Protein AF-A0A0P0W9D8-F1 (afdb_monomer_lite)

Structure (mmCIF, N/CA/C/O backbone):
data_AF-A0A0P0W9D8-F1
#
_entry.id   AF-A0A0P0W9D8-F1
#
loop_
_atom_site.group_PDB
_atom_site.id
_atom_site.type_symbol
_atom_site.label_atom_id
_atom_site.label_alt_id
_atom_site.label_comp_id
_atom_site.label_asym_id
_atom_site.label_entity_id
_atom_site.label_seq_id
_atom_site.pdbx_PDB_ins_code
_atom_site.Cartn_x
_atom_site.Cartn_y
_atom_site.Cartn_z
_atom_site.occupancy
_atom_site.B_iso_or_equiv
_atom_site.auth_seq_id
_atom_site.auth_comp_id
_atom_site.auth_asym_id
_atom_site.auth_atom_id
_atom_site.pdbx_PDB_model_num
ATOM 1 N N . MET A 1 1 ? 22.336 12.597 -11.790 1.00 27.81 1 MET A N 1
ATOM 2 C CA . MET A 1 1 ? 21.549 11.506 -12.409 1.00 27.81 1 MET A CA 1
ATOM 3 C C . MET A 1 1 ? 20.074 11.809 -12.182 1.00 27.81 1 MET A C 1
ATOM 5 O O . MET A 1 1 ? 19.738 12.286 -11.111 1.00 27.81 1 MET A O 1
ATOM 9 N N . HIS A 1 2 ? 19.245 11.669 -13.217 1.00 28.55 2 HIS A N 1
ATOM 10 C CA . HIS A 1 2 ? 17.861 12.159 -13.300 1.00 28.55 2 HIS A CA 1
ATOM 11 C C . HIS A 1 2 ? 16.965 11.772 -12.104 1.00 28.55 2 HIS A C 1
ATOM 13 O O . HIS A 1 2 ? 16.718 10.592 -11.869 1.00 28.55 2 HIS A O 1
ATOM 19 N N . ASN A 1 3 ? 16.395 12.777 -11.426 1.00 26.95 3 ASN A N 1
ATOM 20 C CA . ASN A 1 3 ? 15.309 12.646 -10.442 1.00 26.95 3 ASN A CA 1
ATOM 21 C C . ASN A 1 3 ? 13.968 12.351 -11.138 1.00 26.95 3 ASN A C 1
ATOM 23 O O . ASN A 1 3 ? 13.023 13.134 -11.072 1.00 26.95 3 ASN A O 1
ATOM 27 N N . SER A 1 4 ? 13.888 11.232 -11.853 1.00 24.41 4 SER A N 1
ATOM 28 C CA . SER A 1 4 ? 12.676 10.803 -12.558 1.00 24.41 4 SER A CA 1
ATOM 29 C C . SER A 1 4 ? 12.226 9.430 -12.071 1.00 24.41 4 SER A C 1
ATOM 31 O O . SER A 1 4 ? 11.906 8.556 -12.870 1.00 24.41 4 SER A O 1
ATOM 33 N N . VAL A 1 5 ? 12.173 9.225 -10.752 1.00 28.36 5 VAL A N 1
ATOM 34 C CA . VAL A 1 5 ? 11.300 8.183 -10.200 1.00 28.36 5 VAL A CA 1
ATOM 35 C C . VAL A 1 5 ? 9.912 8.801 -10.130 1.00 28.36 5 VAL A C 1
ATOM 37 O O . VAL A 1 5 ? 9.526 9.435 -9.153 1.00 28.36 5 VAL A O 1
ATOM 40 N N . PHE A 1 6 ? 9.207 8.690 -11.254 1.00 28.41 6 PHE A N 1
ATOM 41 C CA . PHE A 1 6 ? 7.779 8.932 -11.364 1.00 28.41 6 PHE A CA 1
ATOM 42 C C . PHE A 1 6 ? 7.076 8.190 -10.220 1.00 28.41 6 PHE A C 1
ATOM 44 O O . PHE A 1 6 ? 6.913 6.971 -10.275 1.00 28.41 6 PHE A O 1
ATOM 51 N N . PHE A 1 7 ? 6.639 8.921 -9.191 1.00 32.34 7 PHE A N 1
ATOM 52 C CA . PHE A 1 7 ? 5.600 8.454 -8.284 1.00 32.34 7 PHE A CA 1
ATOM 53 C C . PHE A 1 7 ? 4.306 8.387 -9.084 1.00 32.34 7 PHE A C 1
ATOM 55 O O . PHE A 1 7 ? 3.461 9.277 -9.051 1.00 32.34 7 PHE A O 1
ATOM 62 N N . SER A 1 8 ? 4.167 7.301 -9.835 1.00 32.94 8 SER A N 1
ATOM 63 C CA . SER A 1 8 ? 2.871 6.755 -10.172 1.00 32.94 8 SER A CA 1
ATOM 64 C C . SER A 1 8 ? 2.247 6.315 -8.847 1.00 32.94 8 SER A C 1
ATOM 66 O O . SER A 1 8 ? 2.270 5.139 -8.500 1.00 32.94 8 SER A O 1
ATOM 68 N N . PHE A 1 9 ? 1.668 7.262 -8.093 1.00 39.84 9 PHE A N 1
ATOM 69 C CA . PHE A 1 9 ? 0.350 6.983 -7.532 1.00 39.84 9 PHE A CA 1
ATOM 70 C C . PHE A 1 9 ? -0.417 6.445 -8.728 1.00 39.84 9 PHE A C 1
ATOM 72 O O . PHE A 1 9 ? -0.684 7.211 -9.657 1.00 39.84 9 PHE A O 1
ATOM 79 N N . SER A 1 10 ? -0.555 5.117 -8.796 1.00 41.22 10 SER A N 1
ATOM 80 C CA . SER A 1 10 ? -1.224 4.459 -9.903 1.00 41.22 10 SER A CA 1
ATOM 81 C C . SER A 1 10 ? -2.485 5.261 -10.164 1.00 41.22 10 SER A C 1
ATOM 83 O O . SER A 1 10 ? -3.326 5.403 -9.275 1.00 41.22 10 SER A O 1
ATOM 85 N N . ARG A 1 11 ? -2.561 5.870 -11.352 1.00 38.06 11 ARG A N 1
ATOM 86 C CA . ARG A 1 11 ? -3.706 6.685 -11.770 1.00 38.06 11 ARG A CA 1
ATOM 87 C C . ARG A 1 11 ? -5.019 5.887 -11.676 1.00 38.06 11 ARG A C 1
ATOM 89 O O . ARG A 1 11 ? -6.083 6.503 -11.655 1.00 38.06 11 ARG A O 1
ATOM 96 N N . ASP A 1 12 ? -4.909 4.568 -11.485 1.00 42.41 12 ASP A N 1
ATOM 97 C CA . ASP A 1 12 ? -5.979 3.584 -11.508 1.00 42.41 12 ASP A CA 1
ATOM 98 C C . ASP A 1 12 ? -6.227 2.862 -10.165 1.00 42.41 12 ASP A C 1
ATOM 100 O O . ASP A 1 12 ? -7.197 2.112 -10.062 1.00 42.41 12 ASP A O 1
ATOM 104 N N . VAL A 1 13 ? -5.461 3.106 -9.087 1.00 43.50 13 VAL A N 1
ATOM 105 C CA . VAL A 1 13 ? -5.834 2.607 -7.736 1.00 43.50 13 VAL A CA 1
ATOM 106 C C . VAL A 1 13 ? -6.577 3.705 -6.976 1.00 43.50 13 VAL A C 1
ATOM 108 O O . VAL A 1 13 ? -6.109 4.256 -5.983 1.00 43.50 13 VAL A O 1
ATOM 111 N N . LYS A 1 14 ? -7.764 4.060 -7.473 1.00 46.09 14 LYS A N 1
ATOM 112 C CA . LYS A 1 14 ? -8.759 4.818 -6.699 1.00 46.09 14 LYS A CA 1
ATOM 113 C C . LYS A 1 14 ? -9.667 3.837 -5.961 1.00 46.09 14 LYS A C 1
ATOM 115 O O . LYS A 1 14 ? -9.970 2.771 -6.490 1.00 46.09 14 LYS A O 1
ATOM 120 N N . CYS A 1 15 ? -10.190 4.230 -4.798 1.00 44.66 15 CYS A N 1
ATOM 121 C CA . CYS A 1 15 ? -11.200 3.474 -4.039 1.00 44.66 15 CYS A CA 1
ATOM 122 C C . CYS A 1 15 ? -12.392 3.008 -4.903 1.00 44.66 15 CYS A C 1
ATOM 124 O O . CYS A 1 15 ? -12.992 1.979 -4.616 1.00 44.66 15 CYS A O 1
ATOM 126 N N . GLY A 1 16 ? -12.700 3.729 -5.991 1.00 41.69 16 GLY A N 1
ATOM 127 C CA . GLY A 1 16 ? -13.735 3.365 -6.964 1.00 41.69 16 GLY A CA 1
ATOM 128 C C . GLY A 1 16 ? -13.444 2.119 -7.815 1.00 41.69 16 GLY A C 1
ATOM 129 O O . GLY A 1 16 ? -14.377 1.565 -8.384 1.00 41.69 16 GLY A O 1
ATOM 130 N N . ASN A 1 17 ? -12.196 1.644 -7.868 1.00 41.84 17 ASN A N 1
ATOM 131 C CA . ASN A 1 17 ? -11.805 0.442 -8.613 1.00 41.84 17 ASN A CA 1
ATOM 132 C C . ASN A 1 17 ? -11.717 -0.808 -7.724 1.00 41.84 17 ASN A C 1
ATOM 134 O O . ASN A 1 17 ? -11.321 -1.867 -8.199 1.00 41.84 17 ASN A O 1
ATOM 138 N N . ILE A 1 18 ? -12.090 -0.726 -6.445 1.00 45.09 18 ILE A N 1
ATOM 139 C CA . ILE A 1 18 ? -12.208 -1.887 -5.557 1.00 45.09 18 ILE A CA 1
ATOM 140 C C . ILE A 1 18 ? -13.670 -2.350 -5.594 1.00 45.09 18 ILE A C 1
ATOM 142 O O . ILE A 1 18 ? -14.519 -1.833 -4.871 1.00 45.09 18 ILE A O 1
ATOM 146 N N . LEU A 1 19 ? -13.985 -3.327 -6.446 1.00 39.72 19 LEU A N 1
ATOM 147 C CA . LEU A 1 19 ? -15.301 -3.962 -6.468 1.00 39.72 19 LEU A CA 1
ATOM 148 C C . LEU A 1 19 ? -15.363 -5.018 -5.371 1.00 39.72 19 LEU A C 1
ATOM 150 O O . LEU A 1 19 ? -14.774 -6.093 -5.480 1.00 39.72 19 LEU A O 1
ATOM 154 N N . VAL A 1 20 ? -16.111 -4.723 -4.314 1.00 43.94 20 VAL A N 1
ATOM 155 C CA . VAL A 1 20 ? -16.516 -5.725 -3.328 1.00 43.94 20 VAL A CA 1
ATOM 156 C C . VAL A 1 20 ? -17.805 -6.356 -3.836 1.00 43.94 20 VAL A C 1
ATOM 158 O O . VAL A 1 20 ? -18.865 -5.734 -3.816 1.00 43.94 20 VAL A O 1
ATOM 161 N N . HIS A 1 21 ? -17.727 -7.580 -4.349 1.00 34.38 21 HIS A N 1
ATOM 162 C CA . HIS A 1 21 ? -18.935 -8.305 -4.737 1.00 34.38 21 HIS A CA 1
ATOM 163 C C . HIS A 1 21 ? -19.707 -8.747 -3.480 1.00 34.38 21 HIS A C 1
ATOM 165 O O . HIS A 1 21 ? -19.124 -8.892 -2.406 1.00 34.38 21 HIS A O 1
ATOM 171 N N . ARG A 1 22 ? -21.020 -9.003 -3.595 1.00 37.44 22 ARG A N 1
ATOM 172 C CA . ARG A 1 22 ? -21.872 -9.448 -2.468 1.00 37.44 22 ARG A CA 1
ATOM 173 C C . ARG A 1 22 ? -21.389 -10.762 -1.836 1.00 37.44 22 ARG A C 1
ATOM 175 O O . ARG A 1 22 ? -21.706 -11.045 -0.690 1.00 37.44 22 ARG A O 1
ATOM 182 N N . ASN A 1 23 ? -20.569 -11.523 -2.562 1.00 36.72 23 ASN A N 1
ATOM 183 C CA . ASN A 1 23 ? -19.827 -12.663 -2.034 1.00 36.72 23 ASN A CA 1
ATOM 184 C C . ASN A 1 23 ? -18.466 -12.269 -1.393 1.00 36.72 23 ASN A C 1
ATOM 186 O O . ASN A 1 23 ? -17.532 -13.070 -1.390 1.00 36.72 23 ASN A O 1
ATOM 190 N N . GLY A 1 24 ? -18.306 -11.041 -0.905 1.00 42.06 24 GLY A N 1
ATOM 191 C CA . GLY A 1 24 ? -17.107 -10.552 -0.222 1.00 42.06 24 GLY A CA 1
ATOM 192 C C . GLY A 1 24 ? -15.790 -10.668 -1.000 1.00 42.06 24 GLY A C 1
ATOM 193 O O . GLY A 1 24 ? -14.739 -10.337 -0.458 1.00 42.06 24 GLY A O 1
ATOM 194 N N . SER A 1 25 ? -15.803 -11.090 -2.269 1.00 36.47 25 SER A N 1
ATOM 195 C CA . SER A 1 25 ? -14.604 -11.067 -3.092 1.00 36.47 25 SER A CA 1
ATOM 196 C C . SER A 1 25 ? -14.267 -9.614 -3.394 1.00 36.47 25 SER A C 1
ATOM 198 O O . SER A 1 25 ? -15.083 -8.902 -3.987 1.00 36.47 25 SER A O 1
ATOM 200 N N . VAL A 1 26 ? -13.069 -9.195 -3.004 1.00 44.78 26 VAL A N 1
ATOM 201 C CA . VAL A 1 26 ? -12.498 -7.911 -3.395 1.00 44.78 26 VAL A CA 1
ATOM 202 C C . VAL A 1 26 ? -11.821 -8.110 -4.747 1.00 44.78 26 VAL A C 1
ATOM 204 O O . VAL A 1 26 ? -10.786 -8.769 -4.836 1.00 44.78 26 VAL A O 1
ATOM 207 N N . LYS A 1 27 ? -12.422 -7.587 -5.814 1.00 42.78 27 LYS A N 1
ATOM 208 C CA . LYS A 1 27 ? -11.842 -7.574 -7.159 1.00 42.78 27 LYS A CA 1
ATOM 209 C C . LYS A 1 27 ? -11.413 -6.154 -7.491 1.00 42.78 27 LYS A C 1
ATOM 211 O O . LYS A 1 27 ? -12.230 -5.241 -7.470 1.00 42.78 27 LYS A O 1
ATOM 216 N N . LEU A 1 28 ? -10.142 -5.967 -7.829 1.00 48.81 28 LEU A N 1
ATOM 217 C CA . LEU A 1 28 ? -9.716 -4.747 -8.508 1.00 48.81 28 LEU A CA 1
ATOM 218 C C . LEU A 1 28 ? -10.373 -4.749 -9.896 1.00 48.81 28 LEU A C 1
ATOM 220 O O . LEU A 1 28 ? -10.096 -5.638 -10.700 1.00 48.81 28 LEU A O 1
ATOM 224 N N . ALA A 1 29 ? -11.271 -3.799 -10.154 1.00 46.19 29 ALA A N 1
ATOM 225 C CA . ALA A 1 29 ? -11.986 -3.648 -11.420 1.00 46.19 29 ALA A CA 1
ATOM 226 C C . ALA A 1 29 ? -11.033 -3.487 -12.610 1.00 46.19 29 ALA A C 1
ATOM 228 O O . ALA A 1 29 ? -11.388 -3.856 -13.723 1.00 46.19 29 ALA A O 1
ATOM 229 N N . ASP A 1 30 ? -9.822 -2.975 -12.366 1.00 48.75 30 ASP A N 1
ATOM 230 C CA . ASP A 1 30 ? -8.912 -2.531 -13.420 1.00 48.75 30 ASP A CA 1
ATOM 231 C C . ASP A 1 30 ? -7.610 -3.342 -13.534 1.00 48.75 30 ASP A C 1
ATOM 233 O O . ASP A 1 30 ? -6.575 -2.853 -13.977 1.00 48.75 30 ASP A O 1
ATOM 237 N N . PHE A 1 31 ? -7.633 -4.631 -13.179 1.00 48.28 31 PHE A N 1
ATOM 238 C CA . PHE A 1 31 ? -6.534 -5.533 -13.571 1.00 48.28 31 PHE A CA 1
ATOM 239 C C . PHE A 1 31 ? -6.628 -6.003 -15.040 1.00 48.28 31 PHE A C 1
ATOM 241 O O . PHE A 1 31 ? -5.830 -6.831 -15.479 1.00 48.28 31 PHE A O 1
ATOM 248 N N . GLY A 1 32 ? -7.569 -5.461 -15.825 1.00 42.84 32 GLY A N 1
ATOM 249 C CA . GLY A 1 32 ? -7.829 -5.858 -17.214 1.00 42.84 32 GLY A CA 1
ATOM 2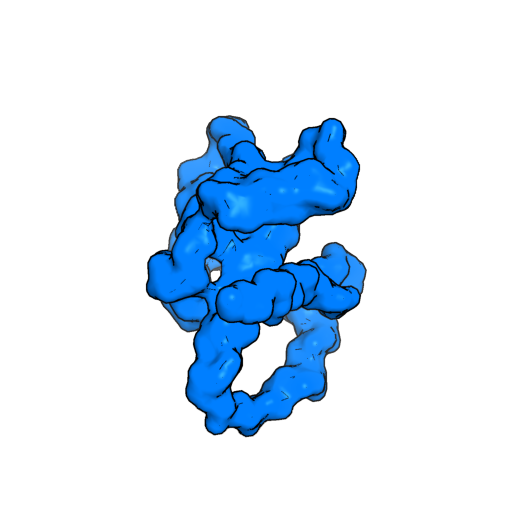50 C C . GLY A 1 32 ? -6.743 -5.475 -18.227 1.00 42.84 32 GLY A C 1
ATOM 251 O O . GLY A 1 32 ? -6.737 -6.019 -19.329 1.00 42.84 32 GLY A O 1
ATOM 252 N N . LEU A 1 33 ? -5.800 -4.590 -17.880 1.00 38.62 33 LEU A N 1
ATOM 253 C CA . LEU A 1 33 ? -4.750 -4.132 -18.806 1.00 38.62 33 LEU A CA 1
ATOM 254 C C . LEU A 1 33 ? -3.318 -4.455 -18.365 1.00 38.62 33 LEU A C 1
ATOM 256 O O . LEU A 1 33 ? -2.367 -4.099 -19.068 1.00 38.62 33 LEU A O 1
ATOM 260 N N . ALA A 1 34 ? -3.129 -5.208 -17.277 1.00 44.88 34 ALA A N 1
ATOM 261 C CA . ALA A 1 34 ? -1.816 -5.722 -16.892 1.00 44.88 34 ALA A CA 1
ATOM 262 C C . ALA A 1 34 ? -1.405 -6.897 -17.801 1.00 44.88 34 ALA A C 1
ATOM 264 O O . ALA A 1 34 ? -1.229 -8.035 -17.368 1.00 44.88 34 ALA A O 1
ATOM 265 N N . LYS A 1 35 ? -1.240 -6.620 -19.099 1.00 36.28 35 LYS A N 1
ATOM 266 C CA . LYS A 1 35 ? -0.610 -7.526 -20.056 1.00 36.28 35 LYS A CA 1
ATOM 267 C C . LYS A 1 35 ? 0.760 -7.897 -19.487 1.00 36.28 35 LYS A C 1
ATOM 269 O O . LYS A 1 35 ? 1.600 -7.028 -19.217 1.00 36.28 35 LYS A O 1
ATOM 274 N N . GLN A 1 36 ? 0.940 -9.195 -19.268 1.00 37.91 36 GLN A N 1
ATOM 275 C CA . GLN A 1 36 ? 2.147 -9.845 -18.779 1.00 37.91 36 GLN A CA 1
ATOM 276 C C . GLN A 1 36 ? 3.311 -9.532 -19.728 1.00 37.91 36 GLN A C 1
ATOM 278 O O . GLN A 1 36 ? 3.597 -10.268 -20.664 1.00 37.91 36 GLN A O 1
ATOM 283 N N . VAL A 1 37 ? 3.971 -8.395 -19.525 1.00 42.44 37 VAL A N 1
ATOM 284 C CA . VAL A 1 37 ? 5.249 -8.095 -20.167 1.00 42.44 37 VAL A CA 1
ATOM 285 C C . VAL A 1 37 ? 6.289 -8.240 -19.076 1.00 42.44 37 VAL A C 1
ATOM 287 O O . VAL A 1 37 ? 6.446 -7.373 -18.214 1.00 42.44 37 VAL A O 1
ATOM 290 N N . VAL A 1 38 ? 6.943 -9.395 -19.083 1.00 40.62 38 VAL A N 1
ATOM 291 C CA . VAL A 1 38 ? 8.086 -9.709 -18.231 1.00 40.62 38 VAL A CA 1
ATOM 292 C C . VAL A 1 38 ? 9.238 -8.841 -18.730 1.00 40.62 38 VAL A C 1
ATOM 294 O O . VAL A 1 38 ? 9.951 -9.198 -19.658 1.00 40.62 38 VAL A O 1
ATOM 297 N N . ASN A 1 39 ? 9.341 -7.626 -18.202 1.00 42.38 39 ASN A N 1
ATOM 298 C CA . ASN A 1 39 ? 10.420 -6.705 -18.527 1.00 42.38 39 ASN A CA 1
ATOM 299 C C . ASN A 1 39 ? 11.176 -6.417 -17.223 1.00 42.38 39 ASN A C 1
ATOM 301 O O . ASN A 1 39 ? 10.571 -5.847 -16.317 1.00 42.38 39 ASN A O 1
ATOM 305 N N . PRO A 1 40 ? 12.465 -6.774 -17.090 1.00 48.75 40 PRO A N 1
ATOM 306 C CA . PRO A 1 40 ? 13.224 -6.626 -15.841 1.00 48.75 40 PRO A CA 1
ATOM 307 C C . PRO A 1 40 ? 13.330 -5.174 -15.341 1.00 48.75 40 PRO A C 1
ATOM 309 O O . PRO A 1 40 ? 13.526 -4.945 -14.155 1.00 48.75 40 PRO A O 1
ATOM 312 N N . LYS A 1 41 ? 13.082 -4.175 -16.203 1.00 47.28 41 LYS A N 1
ATOM 313 C CA . LYS A 1 41 ? 12.931 -2.759 -15.810 1.00 47.28 41 LYS A CA 1
ATOM 314 C C . LYS A 1 41 ? 11.657 -2.461 -14.987 1.00 47.28 41 LYS A C 1
ATOM 316 O O . LYS A 1 41 ? 11.485 -1.332 -14.538 1.00 47.28 41 LYS A O 1
ATOM 321 N N . ARG A 1 42 ? 10.751 -3.435 -14.801 1.00 49.53 42 ARG A N 1
ATOM 322 C CA . ARG A 1 42 ? 9.485 -3.299 -14.053 1.00 49.53 42 ARG A CA 1
ATOM 323 C C . ARG A 1 42 ? 9.587 -3.602 -12.555 1.00 49.53 42 ARG A C 1
ATOM 325 O O . ARG A 1 42 ? 8.570 -3.458 -11.888 1.00 49.53 42 ARG A O 1
ATOM 332 N N . THR A 1 43 ? 10.747 -3.969 -12.004 1.00 53.78 43 THR A N 1
ATOM 333 C CA . THR A 1 43 ? 10.903 -4.155 -10.541 1.00 53.78 43 THR A CA 1
ATOM 334 C C . THR A 1 43 ? 10.463 -2.913 -9.761 1.00 53.78 43 THR A C 1
ATOM 336 O O . THR A 1 43 ? 9.705 -3.018 -8.796 1.00 53.78 43 THR A O 1
ATOM 339 N N . TYR A 1 44 ? 10.817 -1.722 -10.259 1.00 61.62 44 TYR A N 1
ATOM 340 C CA . TYR A 1 44 ? 10.306 -0.452 -9.739 1.00 61.62 44 TYR A CA 1
ATOM 341 C C . TYR A 1 44 ? 8.782 -0.333 -9.845 1.00 61.62 44 TYR A C 1
ATOM 343 O O . TYR A 1 44 ? 8.159 0.190 -8.929 1.00 61.62 44 TYR A O 1
ATOM 351 N N . GLY A 1 45 ? 8.182 -0.836 -10.928 1.00 80.19 45 GLY A N 1
ATOM 352 C CA . GLY A 1 45 ? 6.732 -0.848 -11.125 1.00 80.19 45 GLY A CA 1
ATOM 353 C C . GLY A 1 45 ? 6.031 -1.699 -10.072 1.00 80.19 45 GLY A C 1
ATOM 354 O O . GLY A 1 45 ? 5.189 -1.189 -9.345 1.00 80.19 45 GLY A O 1
ATOM 355 N N . THR A 1 46 ? 6.469 -2.947 -9.891 1.00 87.00 46 THR A N 1
ATOM 356 C CA . THR A 1 46 ? 5.873 -3.836 -8.886 1.00 87.00 46 THR A CA 1
ATOM 357 C C . THR A 1 46 ? 6.049 -3.297 -7.469 1.00 87.00 46 THR A C 1
ATOM 359 O O . THR A 1 46 ? 5.110 -3.322 -6.684 1.00 87.00 46 THR A O 1
ATOM 362 N N . ALA A 1 47 ? 7.221 -2.754 -7.126 1.00 89.00 47 ALA A N 1
ATOM 363 C CA . ALA A 1 47 ? 7.445 -2.181 -5.800 1.00 89.00 47 ALA A CA 1
ATOM 364 C C . ALA A 1 47 ? 6.654 -0.876 -5.578 1.00 89.00 47 ALA A C 1
ATOM 366 O O . ALA A 1 47 ? 6.258 -0.580 -4.446 1.00 89.00 47 ALA A O 1
ATOM 367 N N . ALA A 1 48 ? 6.421 -0.084 -6.629 1.00 86.69 48 ALA A N 1
ATOM 368 C CA . ALA A 1 48 ? 5.549 1.088 -6.580 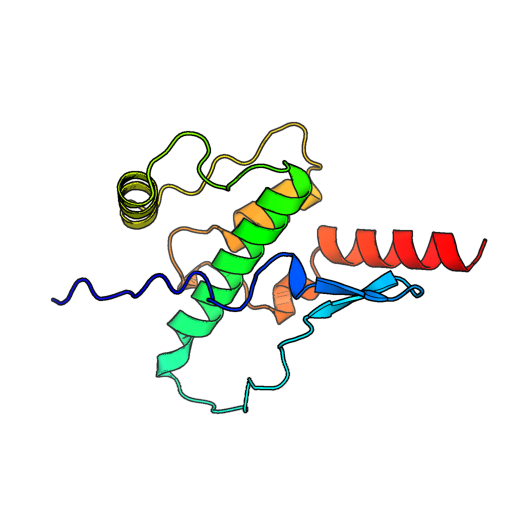1.00 86.69 48 ALA A CA 1
ATOM 369 C C . ALA A 1 48 ? 4.079 0.687 -6.389 1.00 86.69 48 ALA A C 1
ATOM 371 O O . ALA A 1 48 ? 3.395 1.303 -5.571 1.00 86.69 48 ALA A O 1
ATOM 372 N N . ASP A 1 49 ? 3.624 -0.384 -7.047 1.00 89.62 49 ASP A N 1
ATOM 373 C CA . ASP A 1 49 ? 2.281 -0.937 -6.850 1.00 89.62 49 ASP A CA 1
ATOM 374 C C . ASP A 1 49 ? 2.078 -1.355 -5.388 1.00 89.62 49 ASP A C 1
ATOM 376 O O . ASP A 1 49 ? 1.075 -0.988 -4.775 1.00 89.62 49 ASP A O 1
ATOM 380 N N . ILE A 1 50 ? 3.065 -2.024 -4.782 1.00 93.25 50 ILE A N 1
ATOM 381 C CA . ILE A 1 50 ? 3.026 -2.399 -3.360 1.00 93.25 50 ILE A CA 1
ATOM 382 C C . ILE A 1 50 ? 2.973 -1.175 -2.435 1.00 93.25 50 ILE A C 1
ATOM 384 O O . ILE A 1 50 ? 2.189 -1.158 -1.487 1.00 93.25 50 ILE A O 1
ATOM 388 N N . TRP A 1 51 ? 3.749 -0.124 -2.716 1.00 93.25 51 TRP A N 1
ATOM 389 C CA . TRP A 1 51 ? 3.655 1.125 -1.951 1.00 93.25 51 TRP A CA 1
ATOM 390 C C . TRP A 1 51 ? 2.256 1.737 -2.055 1.00 93.25 51 TRP A C 1
ATOM 392 O O . TRP A 1 51 ? 1.658 2.109 -1.044 1.00 93.25 51 TRP A O 1
ATOM 402 N N . SER A 1 52 ? 1.711 1.804 -3.272 1.00 90.88 52 SER A N 1
ATOM 403 C CA . SER A 1 52 ? 0.372 2.345 -3.506 1.00 90.88 52 SER A CA 1
ATOM 404 C C . SER A 1 52 ? -0.707 1.529 -2.790 1.00 90.88 52 SER A C 1
ATOM 406 O O . SER A 1 52 ? -1.577 2.118 -2.157 1.00 90.88 52 SER A O 1
ATOM 408 N N . LEU A 1 53 ? -0.581 0.198 -2.762 1.00 93.75 53 LEU A N 1
ATOM 409 C CA . LEU A 1 53 ? -1.450 -0.691 -1.994 1.00 93.75 53 LEU A CA 1
ATOM 410 C C . LEU A 1 53 ? -1.409 -0.360 -0.497 1.00 93.75 53 LEU A C 1
ATOM 412 O O . LEU A 1 53 ? -2.458 -0.261 0.138 1.00 93.75 53 LEU A O 1
ATOM 416 N N . GLY A 1 54 ? -0.214 -0.148 0.062 1.00 94.88 54 GLY A N 1
ATOM 417 C CA . GLY A 1 54 ? -0.043 0.273 1.454 1.00 94.88 54 GLY A CA 1
ATOM 418 C C . GLY A 1 54 ? -0.753 1.594 1.759 1.00 94.88 54 GLY A C 1
ATOM 419 O O . GLY A 1 54 ? -1.473 1.689 2.755 1.00 94.88 54 GLY A O 1
ATOM 420 N N . CYS A 1 55 ? -0.610 2.585 0.874 1.00 93.38 55 CYS A N 1
ATOM 421 C CA . CYS A 1 55 ? -1.319 3.861 0.968 1.00 93.38 55 CYS A CA 1
ATOM 422 C C . CYS A 1 55 ? -2.841 3.678 0.909 1.00 93.38 55 CYS A C 1
ATOM 424 O O . CYS A 1 55 ? -3.541 4.223 1.758 1.00 93.38 55 CYS A O 1
ATOM 426 N N . THR A 1 56 ? -3.351 2.889 -0.039 1.00 91.50 56 THR A N 1
ATOM 427 C CA . THR A 1 56 ? -4.792 2.641 -0.194 1.00 91.50 56 THR A CA 1
ATOM 428 C C . THR A 1 56 ? -5.375 1.936 1.027 1.00 91.50 56 THR A C 1
ATOM 430 O O . THR A 1 56 ? -6.434 2.320 1.514 1.00 91.50 56 THR A O 1
ATOM 433 N N . VAL A 1 57 ? -4.690 0.926 1.571 1.00 92.25 57 VAL A N 1
ATOM 434 C CA . VAL A 1 57 ? -5.149 0.236 2.788 1.00 92.25 57 VAL A CA 1
ATOM 435 C C . VAL A 1 57 ? -5.139 1.172 3.993 1.00 92.25 57 VAL A C 1
ATOM 437 O O . VAL A 1 57 ? -6.100 1.170 4.764 1.00 92.25 57 VAL A O 1
ATOM 440 N N . LEU A 1 58 ? -4.097 1.995 4.141 1.00 91.75 58 LEU A N 1
ATOM 441 C CA . LEU A 1 58 ? -4.048 3.012 5.187 1.00 91.75 58 LEU A CA 1
ATOM 442 C C . LEU A 1 58 ? -5.234 3.977 5.062 1.00 91.75 58 LEU A C 1
ATOM 444 O O . LEU A 1 58 ? -5.979 4.140 6.023 1.00 91.75 58 LEU A O 1
ATOM 448 N N . GLU A 1 59 ? -5.460 4.535 3.875 1.00 92.00 59 GLU A N 1
ATOM 449 C CA . GLU A 1 59 ? -6.555 5.467 3.599 1.00 92.00 59 GLU A CA 1
ATOM 450 C C . GLU A 1 59 ? -7.937 4.854 3.864 1.00 92.00 59 GLU A C 1
ATOM 452 O O . GLU A 1 59 ? -8.794 5.490 4.480 1.00 92.00 59 GLU A O 1
ATOM 457 N N . MET A 1 60 ? -8.162 3.594 3.481 1.00 92.12 60 MET A N 1
ATOM 458 C CA . MET A 1 60 ? -9.431 2.904 3.743 1.00 92.12 60 MET A CA 1
ATOM 459 C C . MET A 1 60 ? -9.721 2.742 5.241 1.00 92.12 60 MET A C 1
ATOM 461 O O . MET A 1 60 ? -10.880 2.846 5.664 1.00 92.12 60 MET A O 1
ATOM 465 N N . LEU A 1 61 ? -8.684 2.471 6.037 1.00 91.75 61 LEU A N 1
ATOM 466 C CA . LEU A 1 61 ? -8.808 2.221 7.473 1.00 91.75 61 LEU A CA 1
ATOM 467 C C . LEU A 1 61 ? -8.879 3.507 8.302 1.00 91.75 61 LEU A C 1
ATOM 469 O O . LEU A 1 61 ? -9.511 3.505 9.356 1.00 91.75 61 LEU A O 1
ATOM 473 N N . THR A 1 62 ? -8.251 4.589 7.844 1.00 90.06 62 THR A N 1
ATOM 474 C CA . THR A 1 62 ? -8.235 5.880 8.553 1.00 90.06 62 THR A CA 1
ATOM 475 C C . THR A 1 62 ? -9.275 6.865 8.032 1.00 90.06 62 THR A C 1
ATOM 477 O O . THR A 1 62 ? -9.601 7.820 8.734 1.00 90.06 62 THR A O 1
ATOM 480 N N . ARG A 1 63 ? -9.794 6.650 6.815 1.00 90.94 63 ARG A N 1
ATOM 481 C CA . ARG A 1 63 ? -10.627 7.605 6.058 1.00 90.94 63 ARG A CA 1
ATOM 482 C C . ARG A 1 63 ? -9.934 8.945 5.826 1.00 90.94 63 ARG A C 1
ATOM 484 O O . ARG A 1 63 ? -10.588 9.980 5.728 1.00 90.94 63 ARG A O 1
ATOM 491 N N . GLN A 1 64 ? -8.609 8.922 5.758 1.00 88.56 64 GLN A N 1
ATOM 492 C CA . GLN A 1 64 ? -7.766 10.092 5.566 1.00 88.56 64 GLN A CA 1
ATOM 493 C C . GLN A 1 64 ? -6.673 9.783 4.553 1.00 8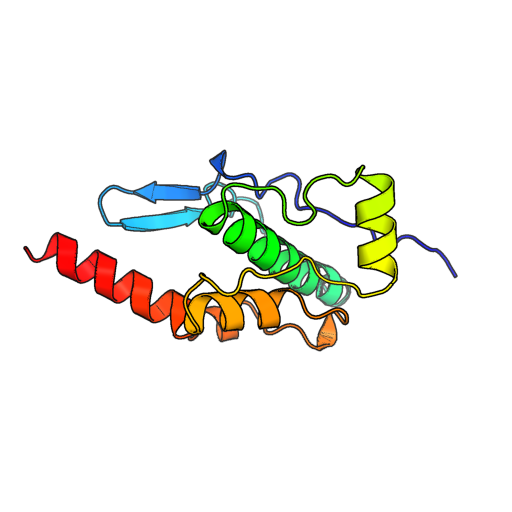8.56 64 GLN A C 1
ATOM 495 O O . GLN A 1 64 ? -6.191 8.654 4.472 1.00 88.56 64 GLN A O 1
ATOM 500 N N . LEU A 1 65 ? -6.231 10.813 3.833 1.00 89.50 65 LEU A N 1
ATOM 501 C CA . LEU A 1 65 ? -5.057 10.706 2.974 1.00 89.50 65 LEU A CA 1
ATOM 502 C C . LEU A 1 65 ? -3.841 10.213 3.783 1.00 89.50 65 LEU A C 1
ATOM 504 O O . LEU A 1 65 ? -3.701 10.598 4.947 1.00 89.50 65 LEU A O 1
ATOM 508 N N . PRO A 1 66 ? -2.920 9.433 3.181 1.00 86.62 66 PRO A N 1
ATOM 509 C CA . PRO A 1 66 ? -1.736 8.922 3.877 1.00 86.62 66 PRO A CA 1
ATOM 510 C C . PRO A 1 66 ? -0.887 10.017 4.543 1.00 86.62 66 PRO A C 1
ATOM 512 O O . PRO A 1 66 ? -0.360 9.827 5.636 1.00 86.62 66 PRO A O 1
ATOM 515 N N . TYR A 1 67 ? -0.785 11.186 3.906 1.00 89.50 67 TYR A N 1
ATOM 516 C CA . TYR A 1 67 ? -0.127 12.372 4.451 1.00 89.50 67 TYR A CA 1
ATOM 517 C C . TYR A 1 67 ? -1.174 13.457 4.735 1.00 89.50 67 TYR A C 1
ATOM 519 O O . TYR A 1 67 ? -1.372 14.346 3.905 1.00 89.50 67 TYR A O 1
ATOM 527 N N . PRO A 1 68 ? -1.884 13.390 5.874 1.00 86.88 68 PRO A N 1
ATOM 528 C CA . PRO A 1 68 ? -2.913 14.370 6.184 1.00 86.88 68 PRO A CA 1
ATOM 529 C C . PRO A 1 68 ? -2.283 15.748 6.417 1.00 86.88 68 PRO A C 1
ATOM 531 O O . PRO A 1 68 ? -1.194 15.855 6.986 1.00 86.88 68 PRO A O 1
ATOM 534 N N . ASN A 1 69 ? -2.994 16.804 6.017 1.00 89.12 69 ASN A N 1
ATOM 535 C CA . ASN A 1 69 ? -2.604 18.209 6.212 1.00 89.12 69 ASN A CA 1
ATOM 536 C C . ASN A 1 69 ? -1.296 18.633 5.518 1.00 89.12 69 ASN A C 1
ATOM 538 O O . ASN A 1 69 ? -0.713 19.645 5.901 1.00 89.12 69 ASN A O 1
ATOM 542 N N . LEU A 1 70 ? -0.815 17.868 4.535 1.00 86.81 70 LEU A N 1
ATOM 543 C CA . LEU A 1 70 ? 0.329 18.253 3.713 1.00 86.81 70 LEU A CA 1
ATOM 544 C C . LEU A 1 70 ? -0.119 18.542 2.288 1.00 86.81 70 LEU A C 1
ATOM 546 O O . LEU A 1 70 ? -0.910 17.797 1.710 1.00 86.81 70 LEU A O 1
ATOM 550 N N . GLU A 1 71 ? 0.472 19.577 1.702 1.00 87.94 71 GLU A N 1
ATOM 551 C CA . GLU A 1 71 ? 0.384 19.800 0.265 1.00 87.94 71 GLU A CA 1
ATOM 552 C C . GLU A 1 71 ? 1.109 18.681 -0.491 1.00 87.94 71 GLU A C 1
ATOM 554 O O . GLU A 1 71 ? 2.101 18.115 -0.013 1.00 87.94 71 GLU A O 1
ATOM 559 N N . TRP A 1 72 ? 0.667 18.396 -1.717 1.00 83.94 72 TRP A N 1
ATOM 560 C CA . TRP A 1 72 ? 1.237 17.330 -2.549 1.00 83.94 72 TRP A CA 1
ATOM 561 C C . TRP A 1 72 ? 2.763 17.423 -2.690 1.00 83.94 72 TRP A C 1
ATOM 563 O O . TRP A 1 72 ? 3.456 16.411 -2.586 1.00 83.94 72 TRP A O 1
ATOM 573 N N . ALA A 1 73 ? 3.308 18.632 -2.855 1.00 85.50 73 ALA A N 1
ATOM 574 C CA . ALA A 1 73 ? 4.753 18.849 -2.948 1.00 85.50 73 ALA A CA 1
ATOM 575 C C . ALA A 1 73 ? 5.499 18.475 -1.650 1.00 85.50 73 ALA A C 1
ATOM 577 O O . ALA A 1 73 ? 6.586 17.900 -1.701 1.00 85.50 73 ALA A O 1
ATOM 578 N N . GLN A 1 74 ? 4.906 18.750 -0.484 1.00 89.50 74 GLN A N 1
ATOM 579 C CA . GLN A 1 74 ? 5.483 18.398 0.817 1.00 89.50 74 GLN A CA 1
ATOM 580 C C . GLN A 1 74 ? 5.426 16.888 1.059 1.00 89.50 74 GLN A C 1
ATOM 582 O O . GLN A 1 74 ? 6.392 16.307 1.556 1.00 89.50 74 GLN A O 1
ATOM 587 N N . ALA A 1 75 ? 4.319 16.244 0.676 1.00 86.50 75 ALA A N 1
ATOM 588 C CA . ALA A 1 75 ? 4.193 14.792 0.733 1.00 86.50 75 ALA A CA 1
ATOM 589 C C . ALA A 1 75 ? 5.261 14.115 -0.144 1.00 86.50 75 ALA A C 1
ATOM 591 O O . ALA A 1 75 ? 5.977 13.238 0.333 1.00 86.50 75 ALA A O 1
ATOM 592 N N . LEU A 1 76 ? 5.449 14.580 -1.385 1.00 84.25 76 LEU A N 1
ATOM 593 C CA . LEU A 1 76 ? 6.501 14.078 -2.278 1.00 84.25 76 LEU A CA 1
ATOM 594 C C . LEU A 1 76 ? 7.905 14.261 -1.693 1.00 84.25 76 LEU A C 1
ATOM 596 O O . LEU A 1 76 ? 8.723 13.346 -1.779 1.00 84.25 76 LEU A O 1
ATOM 600 N N . PHE A 1 77 ? 8.178 15.405 -1.062 1.00 87.12 77 PHE A N 1
ATOM 601 C CA . PHE A 1 77 ? 9.462 15.647 -0.405 1.00 87.12 77 PHE A CA 1
ATOM 602 C C . PHE A 1 77 ? 9.721 14.652 0.736 1.00 87.12 77 PHE A C 1
ATOM 604 O O . PHE A 1 77 ? 10.809 14.081 0.813 1.00 87.12 77 PHE A O 1
ATOM 611 N N . LYS A 1 78 ? 8.718 14.378 1.582 1.00 88.38 78 LYS A N 1
ATOM 612 C CA . LYS A 1 78 ? 8.819 13.359 2.642 1.00 88.38 78 LYS A CA 1
ATOM 613 C C . LYS A 1 78 ? 9.073 11.967 2.083 1.00 88.38 78 LYS A C 1
ATOM 615 O O . LYS A 1 78 ? 9.986 11.280 2.538 1.00 88.38 78 LYS A O 1
ATOM 620 N N . ILE A 1 79 ? 8.319 11.575 1.059 1.00 87.06 79 ILE A N 1
ATOM 621 C CA . ILE A 1 79 ? 8.501 10.272 0.420 1.00 87.06 79 ILE A CA 1
ATOM 622 C C . ILE A 1 79 ? 9.918 10.155 -0.167 1.00 87.06 79 ILE A C 1
ATOM 624 O O . ILE A 1 79 ? 10.575 9.133 0.024 1.00 87.06 79 ILE A O 1
ATOM 628 N N . GLY A 1 80 ? 10.429 11.209 -0.813 1.00 81.44 80 GLY A N 1
ATOM 629 C CA . GLY A 1 80 ? 11.795 11.250 -1.347 1.00 81.44 80 GLY A CA 1
ATOM 630 C C . GLY A 1 80 ? 12.890 11.121 -0.282 1.00 81.44 80 GLY A C 1
ATOM 631 O O . GLY A 1 80 ? 13.972 10.619 -0.577 1.00 81.44 80 GLY A O 1
ATOM 632 N N . ARG A 1 81 ? 12.607 11.510 0.967 1.00 88.50 81 ARG A N 1
ATOM 633 C CA . ARG A 1 81 ? 13.491 11.292 2.127 1.00 88.50 81 ARG A CA 1
ATOM 634 C C . ARG A 1 81 ? 13.349 9.907 2.757 1.00 88.50 81 ARG A C 1
ATOM 636 O O . ARG A 1 81 ? 14.052 9.609 3.718 1.00 88.50 81 ARG A O 1
ATOM 643 N N . GLY A 1 82 ? 12.447 9.074 2.243 1.00 86.75 82 GLY A N 1
ATOM 644 C CA . GLY A 1 82 ? 12.138 7.780 2.835 1.00 86.75 82 GLY A CA 1
ATOM 645 C C . GLY A 1 82 ? 11.311 7.884 4.116 1.00 86.75 82 GLY A C 1
ATOM 646 O O . GLY A 1 82 ? 11.373 6.981 4.944 1.00 86.75 82 GLY A O 1
ATOM 647 N N . GLU A 1 83 ? 10.550 8.966 4.301 1.00 89.69 83 GLU A N 1
ATOM 648 C CA . GLU A 1 83 ? 9.636 9.128 5.434 1.00 89.69 83 GLU A CA 1
ATOM 649 C C . GLU A 1 83 ? 8.242 8.589 5.058 1.00 89.69 83 GLU A C 1
ATOM 651 O O . GLU A 1 83 ? 7.495 9.275 4.346 1.00 89.69 83 GLU A O 1
ATOM 656 N N . PRO A 1 84 ? 7.850 7.378 5.504 1.00 92.56 84 PRO A N 1
ATOM 657 C CA . PRO A 1 84 ? 6.523 6.842 5.220 1.00 92.56 84 PRO A CA 1
ATOM 658 C C . PRO A 1 84 ? 5.432 7.624 5.969 1.00 92.56 84 PRO A C 1
ATOM 660 O O . PRO A 1 84 ? 5.715 8.313 6.956 1.00 92.56 84 PRO A O 1
ATOM 663 N N . PRO A 1 85 ? 4.166 7.522 5.534 1.00 92.25 85 PRO A N 1
ATOM 664 C CA . PRO A 1 85 ? 3.054 8.105 6.267 1.00 92.25 85 PRO A CA 1
ATOM 665 C C . PRO A 1 85 ? 2.914 7.471 7.657 1.00 92.25 85 PRO A C 1
ATOM 667 O O . PRO A 1 85 ? 3.286 6.318 7.895 1.00 92.25 85 PRO A O 1
ATOM 670 N N . ALA A 1 86 ? 2.347 8.231 8.591 1.00 94.06 86 ALA A N 1
ATOM 671 C CA . ALA A 1 86 ? 2.134 7.751 9.948 1.00 94.06 86 ALA A CA 1
ATOM 672 C C . ALA A 1 86 ? 1.027 6.687 9.977 1.00 94.06 86 ALA A C 1
ATOM 674 O O . ALA A 1 86 ? -0.092 6.927 9.529 1.00 94.06 86 ALA A O 1
ATOM 675 N N . ILE A 1 87 ? 1.324 5.526 10.563 1.00 94.81 87 ILE A N 1
ATOM 676 C CA . ILE A 1 87 ? 0.352 4.445 10.743 1.00 94.81 87 ILE A CA 1
ATOM 677 C C . ILE A 1 87 ? -0.257 4.562 12.150 1.00 94.81 87 ILE A C 1
ATOM 679 O O . ILE A 1 87 ? 0.474 4.415 13.138 1.00 94.81 87 ILE A O 1
ATOM 683 N N . PRO A 1 88 ? -1.574 4.802 12.292 1.00 93.88 88 PRO A N 1
ATOM 684 C CA . PRO A 1 88 ? -2.172 4.995 13.605 1.00 93.88 88 PRO A CA 1
ATOM 685 C C . PRO A 1 88 ? -2.103 3.754 14.496 1.00 93.88 88 PRO A C 1
ATOM 687 O O . PRO A 1 88 ? -2.330 2.624 14.063 1.00 93.88 88 PRO A O 1
ATOM 690 N N . LYS A 1 89 ? -1.846 3.973 15.790 1.00 94.38 89 LYS A N 1
ATOM 691 C CA . LYS A 1 89 ? -1.716 2.895 16.785 1.00 94.38 89 LYS A CA 1
ATOM 692 C C . LYS A 1 89 ? -3.033 2.170 17.082 1.00 94.38 89 LYS A C 1
ATOM 694 O O . LYS A 1 89 ? -2.976 1.043 17.558 1.00 94.38 89 LYS A O 1
ATOM 699 N N . TYR A 1 90 ? -4.177 2.804 16.807 1.00 94.25 90 TYR A N 1
ATOM 700 C CA . TYR A 1 90 ? -5.507 2.215 17.002 1.00 94.25 90 TYR A CA 1
ATOM 701 C C . TYR A 1 90 ? -5.842 1.131 15.967 1.00 94.25 90 TYR A C 1
ATOM 703 O O . TYR A 1 90 ? -6.788 0.372 16.160 1.00 94.25 90 TYR A O 1
ATOM 711 N N . LEU A 1 91 ? -5.088 1.051 14.864 1.00 93.25 91 LEU A N 1
ATOM 712 C CA . LEU A 1 91 ? -5.232 -0.031 13.899 1.00 93.25 91 LEU A CA 1
ATOM 713 C C . LEU A 1 91 ? -4.733 -1.351 14.501 1.00 93.25 91 LEU A C 1
ATOM 715 O O . LEU A 1 91 ? -3.802 -1.370 15.311 1.00 93.25 91 LEU A O 1
ATOM 719 N N . SER A 1 92 ? -5.332 -2.464 14.068 1.00 93.25 92 SER A N 1
ATOM 720 C CA . SER A 1 92 ? -4.915 -3.806 14.494 1.00 93.25 92 SER A CA 1
ATOM 721 C C . SER A 1 92 ? -3.428 -4.048 14.223 1.00 93.25 92 SER A C 1
ATOM 723 O O . SER A 1 92 ? -2.844 -3.475 13.297 1.00 93.25 92 SER A O 1
ATOM 725 N N . LYS A 1 93 ? -2.803 -4.917 15.025 1.00 94.88 93 LYS A N 1
ATOM 726 C CA . LYS A 1 93 ? -1.385 -5.265 14.862 1.00 94.88 93 LYS A CA 1
ATOM 727 C C . LYS A 1 93 ? -1.113 -5.783 13.449 1.00 94.88 93 LYS A C 1
ATOM 729 O O . LYS A 1 93 ? -0.128 -5.386 12.839 1.00 94.88 93 LYS A O 1
ATOM 734 N N . GLU A 1 94 ? -2.015 -6.603 12.923 1.00 93.69 94 GLU A N 1
ATOM 735 C CA . GLU A 1 94 ? -1.924 -7.187 11.590 1.00 93.69 94 GLU A CA 1
ATOM 736 C C . GLU A 1 94 ? -2.051 -6.125 10.494 1.00 93.69 94 GLU A C 1
ATOM 738 O O . GLU A 1 94 ? -1.277 -6.148 9.542 1.00 93.69 94 GLU A O 1
ATOM 743 N N . ALA A 1 95 ? -2.984 -5.174 10.620 1.00 93.62 95 ALA A N 1
ATOM 744 C CA . ALA A 1 95 ? -3.113 -4.081 9.654 1.00 93.62 95 ALA A CA 1
ATOM 745 C C . ALA A 1 95 ? -1.869 -3.190 9.651 1.00 93.62 95 ALA A C 1
ATOM 747 O O . ALA A 1 95 ? -1.346 -2.848 8.592 1.00 93.62 95 ALA A O 1
ATOM 748 N N . ARG A 1 96 ? -1.368 -2.844 10.840 1.00 96.62 96 ARG A N 1
ATOM 749 C CA . ARG A 1 96 ? -0.157 -2.032 10.986 1.00 96.62 96 ARG A CA 1
ATOM 750 C C . ARG A 1 96 ? 1.060 -2.708 10.369 1.00 96.62 96 ARG A C 1
ATOM 752 O O . ARG A 1 96 ? 1.840 -2.029 9.712 1.00 96.62 96 ARG A O 1
ATOM 759 N N . ASP A 1 97 ? 1.208 -4.011 10.587 1.00 96.38 97 ASP A N 1
ATOM 760 C CA . ASP A 1 97 ? 2.308 -4.796 10.028 1.00 96.38 97 ASP A CA 1
ATOM 761 C C . ASP A 1 97 ? 2.205 -4.919 8.502 1.00 96.38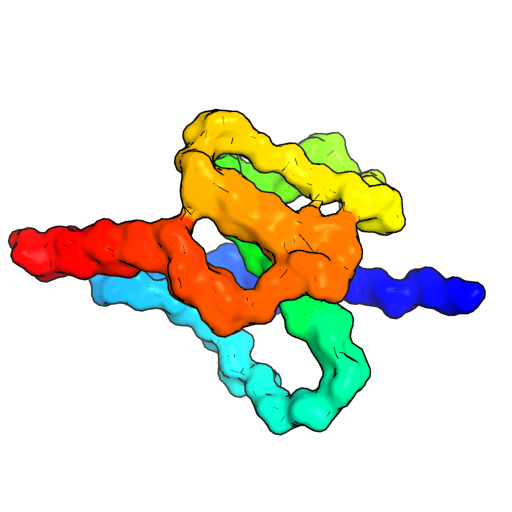 97 ASP A C 1
ATOM 763 O O . ASP A 1 97 ? 3.174 -4.677 7.790 1.00 96.38 97 ASP A O 1
ATOM 767 N N . PHE A 1 98 ? 1.004 -5.172 7.976 1.00 96.38 98 PHE A N 1
ATOM 768 C CA . PHE A 1 98 ? 0.774 -5.216 6.532 1.00 96.38 98 PHE A CA 1
ATOM 769 C C . PHE A 1 98 ? 1.148 -3.890 5.853 1.00 96.38 98 PHE A C 1
ATOM 771 O O . PHE A 1 98 ? 1.894 -3.865 4.873 1.00 96.38 98 PHE A O 1
ATOM 778 N N . ILE A 1 99 ? 0.650 -2.773 6.396 1.00 96.19 99 ILE A N 1
ATOM 779 C CA . ILE A 1 99 ? 0.902 -1.433 5.858 1.00 96.19 99 ILE A CA 1
ATOM 780 C C . ILE A 1 99 ? 2.390 -1.082 5.973 1.00 96.19 99 ILE A C 1
ATOM 782 O O . ILE A 1 99 ? 2.964 -0.561 5.018 1.00 96.19 99 ILE A O 1
ATOM 786 N N . SER A 1 100 ? 3.043 -1.389 7.099 1.00 96.88 100 SER A N 1
ATOM 787 C CA . SER A 1 100 ? 4.463 -1.072 7.293 1.00 96.88 100 SER A CA 1
ATOM 788 C C . SER A 1 100 ? 5.375 -1.860 6.351 1.00 96.88 100 SER A C 1
ATOM 790 O O . SER A 1 100 ? 6.367 -1.311 5.874 1.00 96.88 100 SER A O 1
ATOM 792 N N . GLN A 1 101 ? 5.033 -3.112 6.027 1.00 96.69 101 GLN A N 1
ATOM 793 C CA . GLN A 1 101 ? 5.753 -3.897 5.023 1.00 96.69 101 GLN A CA 1
ATOM 794 C C . GLN A 1 101 ? 5.607 -3.300 3.616 1.00 96.69 101 GLN A C 1
ATOM 796 O O . GLN A 1 101 ? 6.583 -3.250 2.867 1.00 96.69 101 GLN A O 1
ATOM 801 N N . CYS A 1 102 ? 4.416 -2.809 3.267 1.00 95.69 102 CYS A N 1
ATOM 802 C CA . CYS A 1 102 ? 4.166 -2.169 1.975 1.00 95.69 102 CYS A CA 1
ATOM 803 C C . CYS A 1 102 ? 4.899 -0.824 1.834 1.00 95.69 102 CYS A C 1
ATOM 805 O O . CYS A 1 102 ? 5.426 -0.499 0.771 1.00 95.69 102 CYS A O 1
ATOM 807 N N . LEU A 1 103 ? 4.946 -0.046 2.918 1.00 95.38 103 LEU A N 1
ATOM 808 C CA . LEU A 1 103 ? 5.471 1.321 2.950 1.00 95.38 103 LEU A CA 1
ATOM 809 C C . LEU A 1 103 ? 6.947 1.392 3.360 1.00 95.38 103 LEU A C 1
ATOM 811 O O . LEU A 1 103 ? 7.391 2.363 3.975 1.00 95.38 103 LEU A O 1
ATOM 815 N N . ARG A 1 104 ? 7.731 0.366 3.014 1.00 94.31 104 ARG A N 1
ATOM 816 C CA . ARG A 1 104 ? 9.182 0.402 3.220 1.00 94.31 104 ARG A CA 1
ATOM 817 C C . ARG A 1 104 ? 9.824 1.438 2.287 1.00 94.31 104 ARG A C 1
ATOM 819 O O . ARG A 1 104 ? 9.489 1.459 1.096 1.00 94.31 104 ARG A O 1
ATOM 826 N N . PRO A 1 105 ? 10.731 2.295 2.793 1.00 90.00 105 PRO A N 1
ATOM 827 C CA . PRO A 1 105 ? 11.337 3.363 1.998 1.00 90.00 105 PRO A CA 1
ATOM 828 C C . PRO A 1 105 ? 12.019 2.841 0.734 1.00 90.00 105 PRO A C 1
ATOM 830 O O . PRO A 1 105 ? 11.731 3.318 -0.365 1.00 90.00 105 PRO A O 1
ATOM 833 N N . TYR A 1 106 ? 12.849 1.807 0.878 1.00 89.62 106 TYR A N 1
ATOM 834 C CA . TYR A 1 106 ? 13.550 1.192 -0.238 1.00 89.62 106 TYR A CA 1
ATOM 835 C C . TYR A 1 106 ? 12.624 0.229 -0.997 1.00 89.62 106 TYR A C 1
ATOM 837 O O . TYR A 1 106 ? 12.016 -0.644 -0.375 1.00 89.62 106 TYR A O 1
ATOM 845 N N . PRO A 1 107 ? 12.502 0.365 -2.331 1.00 90.12 107 PRO A N 1
ATOM 846 C CA . PRO A 1 107 ? 11.675 -0.517 -3.152 1.00 90.12 107 PRO A CA 1
ATOM 847 C C . PRO A 1 107 ? 12.016 -2.005 -3.016 1.00 90.12 107 PRO A C 1
ATOM 849 O O . PRO A 1 107 ? 11.100 -2.820 -2.977 1.00 90.12 107 PRO A O 1
ATOM 852 N N . ASP A 1 108 ? 13.302 -2.342 -2.897 1.00 90.31 108 ASP A N 1
ATOM 853 C CA . ASP A 1 108 ? 13.778 -3.732 -2.830 1.00 90.31 108 ASP A CA 1
ATOM 854 C C . ASP A 1 108 ? 13.440 -4.419 -1.500 1.00 90.31 108 ASP A C 1
ATOM 856 O O . ASP A 1 108 ? 13.338 -5.642 -1.440 1.00 90.31 108 ASP A O 1
ATOM 860 N N . ASP A 1 109 ? 13.195 -3.641 -0.442 1.00 92.81 109 ASP A N 1
ATOM 861 C CA . ASP A 1 109 ? 12.784 -4.194 0.846 1.00 92.81 109 ASP A CA 1
ATOM 862 C C . ASP A 1 109 ? 11.290 -4.539 0.873 1.00 92.81 109 ASP A C 1
ATOM 864 O O . ASP A 1 109 ? 10.821 -5.177 1.821 1.00 92.81 109 ASP A O 1
ATOM 868 N N . ARG A 1 110 ? 10.505 -4.091 -0.115 1.00 94.31 110 ARG A N 1
ATOM 869 C CA . ARG A 1 110 ? 9.058 -4.331 -0.145 1.00 94.31 110 ARG A CA 1
ATOM 870 C C . ARG A 1 110 ? 8.781 -5.782 -0.559 1.00 94.31 110 ARG A C 1
ATOM 872 O O . ARG A 1 110 ? 9.385 -6.279 -1.508 1.00 94.31 110 ARG A O 1
ATOM 879 N N . PRO A 1 111 ? 7.853 -6.480 0.118 1.00 93.44 111 PRO A N 1
ATOM 880 C CA . PRO A 1 111 ? 7.491 -7.843 -0.254 1.00 93.44 111 PRO A CA 1
ATOM 881 C C . PRO A 1 111 ? 6.814 -7.880 -1.627 1.00 93.44 111 PRO A C 1
ATOM 883 O O . PRO A 1 111 ? 6.166 -6.923 -2.047 1.00 93.44 111 PRO A O 1
ATOM 886 N N . SER A 1 112 ? 6.896 -9.023 -2.307 1.00 91.94 112 SER A N 1
ATOM 887 C CA . SER A 1 112 ? 6.098 -9.262 -3.509 1.00 91.94 112 SER A CA 1
ATOM 888 C C . SER A 1 112 ? 4.603 -9.321 -3.178 1.00 91.94 112 SER A C 1
ATOM 890 O O . SER A 1 112 ? 4.202 -9.677 -2.067 1.00 91.94 112 SER A O 1
ATOM 892 N N . ALA A 1 113 ? 3.758 -9.070 -4.182 1.00 91.19 113 ALA A N 1
ATOM 893 C CA . ALA A 1 113 ? 2.311 -9.235 -4.044 1.00 91.19 113 ALA A CA 1
ATOM 894 C C . ALA A 1 113 ? 1.935 -10.658 -3.590 1.00 91.19 113 ALA A C 1
ATOM 896 O O . ALA A 1 113 ? 1.078 -10.819 -2.728 1.00 91.19 113 ALA A O 1
ATOM 897 N N . SER A 1 114 ? 2.632 -11.684 -4.098 1.00 89.38 114 SER A N 1
ATOM 898 C CA . SER A 1 114 ? 2.433 -13.071 -3.663 1.00 89.38 114 SER A CA 1
ATOM 899 C C . SER A 1 114 ? 2.703 -13.262 -2.171 1.00 89.38 114 SER A C 1
ATOM 901 O O . SER A 1 114 ? 1.906 -13.893 -1.489 1.00 89.38 114 SER A O 1
ATOM 903 N N . LYS A 1 115 ? 3.772 -12.660 -1.635 1.00 91.75 115 LYS A N 1
ATOM 904 C CA . LYS A 1 115 ? 4.105 -12.762 -0.211 1.00 91.75 115 LYS A CA 1
ATOM 905 C C . LYS A 1 115 ? 3.088 -12.044 0.679 1.00 91.75 115 LYS A C 1
ATOM 907 O O . LYS A 1 115 ? 2.825 -12.495 1.791 1.00 91.75 115 LYS A O 1
ATOM 912 N N . LEU A 1 116 ? 2.515 -10.943 0.196 1.00 91.50 116 LEU A N 1
ATOM 913 C CA . LEU A 1 116 ? 1.472 -10.202 0.907 1.00 91.50 116 LEU A CA 1
ATOM 914 C C . LEU A 1 116 ? 0.130 -10.942 0.956 1.00 91.50 116 LEU A C 1
ATOM 916 O O . LEU A 1 116 ? -0.612 -10.749 1.917 1.00 91.50 116 LEU A O 1
ATOM 920 N N . LEU A 1 117 ? -0.183 -11.794 -0.026 1.00 91.19 117 LEU A N 1
ATOM 921 C CA . LEU A 1 117 ? -1.404 -12.613 -0.001 1.00 91.19 117 LEU A CA 1
ATOM 922 C C . LEU A 1 117 ? -1.417 -13.597 1.177 1.00 91.19 117 LEU A C 1
ATOM 924 O O . LEU A 1 117 ? -2.473 -13.836 1.756 1.00 91.19 117 LEU A O 1
ATOM 928 N N . ASP A 1 118 ? -0.248 -14.084 1.597 1.00 90.12 118 ASP A N 1
ATOM 929 C CA . ASP A 1 118 ? -0.114 -14.962 2.766 1.00 90.12 118 ASP A CA 1
ATOM 930 C C . ASP A 1 118 ? -0.191 -14.209 4.107 1.00 90.12 118 ASP A C 1
ATOM 932 O O . ASP A 1 118 ? -0.174 -14.817 5.183 1.00 90.12 118 ASP A O 1
ATOM 936 N N . HIS A 1 119 ? -0.258 -12.876 4.083 1.00 91.12 119 HIS A N 1
ATOM 937 C CA . HIS A 1 119 ? -0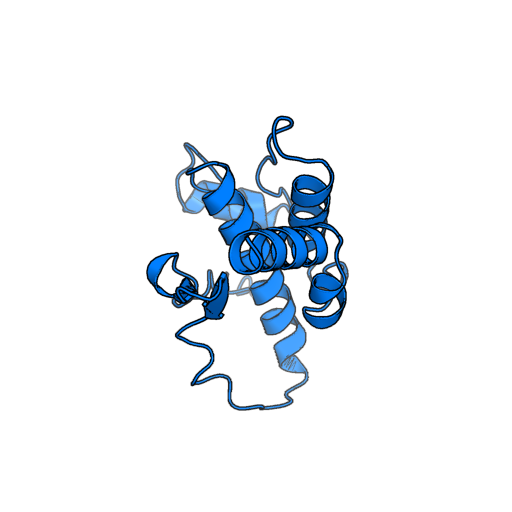.174 -12.072 5.291 1.00 91.12 119 HIS A CA 1
ATOM 938 C C . HIS A 1 119 ? -1.411 -12.259 6.198 1.00 91.12 119 HIS A C 1
ATOM 940 O O . HIS A 1 119 ? -2.544 -12.252 5.704 1.00 91.12 119 HIS A O 1
ATOM 946 N N . PRO A 1 120 ? -1.256 -12.330 7.539 1.00 92.31 120 PRO A N 1
ATOM 947 C CA . PRO A 1 120 ? -2.377 -12.498 8.473 1.00 92.31 120 PRO A CA 1
ATOM 948 C C . PRO A 1 120 ? -3.512 -11.479 8.318 1.00 92.31 120 PRO A C 1
ATOM 950 O O . PRO A 1 120 ? -4.672 -11.817 8.531 1.00 92.31 120 PRO A O 1
ATOM 953 N N . PHE A 1 121 ? -3.194 -10.245 7.919 1.00 91.88 121 PHE A N 1
ATOM 954 C CA . PHE A 1 121 ? -4.188 -9.208 7.615 1.00 91.88 121 PHE A CA 1
ATOM 955 C C . PHE A 1 121 ? -5.158 -9.628 6.497 1.00 91.88 121 PHE A C 1
ATOM 957 O O . PHE A 1 121 ? -6.369 -9.472 6.647 1.00 91.88 121 PHE A O 1
ATOM 964 N N . VAL A 1 122 ? -4.631 -10.213 5.416 1.00 89.56 122 VAL A N 1
ATOM 965 C CA . VAL A 1 122 ? -5.412 -10.690 4.264 1.00 89.56 122 VAL A CA 1
ATOM 966 C C . VAL A 1 122 ? -6.131 -11.992 4.617 1.00 89.56 122 VAL A C 1
ATOM 968 O O . VAL A 1 122 ? -7.330 -12.134 4.399 1.00 89.56 122 VAL A O 1
ATOM 971 N N . ASN A 1 123 ? -5.443 -12.927 5.268 1.00 84.06 123 ASN A N 1
ATOM 972 C CA . ASN A 1 123 ? -6.040 -14.212 5.637 1.00 84.06 123 ASN A CA 1
ATOM 973 C C . ASN A 1 123 ? -7.146 -14.091 6.701 1.00 84.06 123 ASN A C 1
ATOM 975 O O . ASN A 1 123 ? -8.098 -14.876 6.704 1.00 84.06 123 ASN A O 1
ATOM 979 N N . ARG A 1 124 ? -7.074 -13.095 7.594 1.00 77.12 124 ARG A N 1
ATOM 980 C CA . ARG A 1 124 ? -8.144 -12.808 8.562 1.00 77.12 124 ARG A CA 1
ATOM 981 C C . ARG A 1 124 ? -9.389 -12.239 7.881 1.00 77.12 124 ARG A C 1
ATOM 983 O O . ARG A 1 124 ? -10.492 -12.639 8.251 1.00 77.12 124 ARG A O 1
ATOM 990 N N . SER A 1 125 ? -9.235 -11.329 6.916 1.00 64.50 125 SER A N 1
ATOM 991 C CA . SER A 1 125 ? -10.388 -10.744 6.220 1.00 64.50 125 SER A CA 1
ATOM 992 C C . SER A 1 125 ? -11.147 -11.805 5.422 1.00 64.50 125 SER A C 1
ATOM 994 O O . SER A 1 125 ? -12.369 -11.875 5.541 1.00 64.50 125 SER A O 1
ATOM 996 N N . VAL A 1 126 ? -10.439 -12.711 4.735 1.00 60.66 126 VAL A N 1
ATOM 997 C CA . VAL A 1 126 ? -11.050 -13.851 4.026 1.00 60.66 126 VAL A CA 1
ATOM 998 C C . VAL A 1 126 ? -11.864 -14.732 4.979 1.00 60.66 126 VAL A C 1
ATOM 1000 O O . VAL A 1 126 ? -13.000 -15.081 4.668 1.00 60.66 126 VAL A O 1
ATOM 1003 N N . ARG A 1 127 ? -11.344 -15.041 6.176 1.00 63.22 127 ARG A N 1
ATOM 1004 C CA . ARG A 1 127 ? -12.091 -15.816 7.188 1.00 63.22 127 ARG A CA 1
ATOM 1005 C C . ARG A 1 127 ? -13.334 -15.085 7.694 1.00 63.22 127 ARG A C 1
ATOM 1007 O O . ARG A 1 127 ? -14.381 -15.708 7.834 1.00 63.22 127 ARG A O 1
ATOM 1014 N N . SER A 1 128 ? -13.229 -13.780 7.951 1.00 60.88 128 SER A N 1
ATOM 1015 C CA . SER A 1 128 ? -14.372 -12.971 8.393 1.00 60.88 128 SER A CA 1
ATOM 1016 C C . SER A 1 128 ? -15.468 -12.919 7.330 1.00 60.88 128 SER A C 1
ATOM 1018 O O . SER A 1 128 ? -16.641 -13.021 7.666 1.00 60.88 128 SER A O 1
ATOM 1020 N N . ILE A 1 129 ? -15.090 -12.793 6.056 1.00 58.72 129 ILE A N 1
ATOM 1021 C CA . ILE A 1 129 ? -16.021 -12.805 4.924 1.00 58.72 129 ILE A CA 1
ATOM 1022 C C . ILE A 1 129 ? -16.723 -14.163 4.811 1.00 58.72 129 ILE A C 1
ATOM 1024 O O . ILE A 1 129 ? -17.947 -14.202 4.729 1.00 58.72 129 ILE A O 1
ATOM 1028 N N . MET A 1 130 ? -15.972 -15.268 4.863 1.00 65.12 130 MET A N 1
ATOM 1029 C CA . MET A 1 130 ? -16.546 -16.618 4.791 1.00 65.12 130 MET A CA 1
ATOM 1030 C C . MET A 1 130 ? -17.502 -16.900 5.957 1.00 65.12 130 MET A C 1
ATOM 1032 O O . MET A 1 130 ? -18.569 -17.466 5.745 1.00 65.12 130 MET A O 1
ATOM 1036 N N . SER A 1 131 ? -17.173 -16.445 7.171 1.00 57.84 131 SER A N 1
ATOM 1037 C CA . SER A 1 131 ? -18.034 -16.619 8.349 1.00 57.84 131 SER A CA 1
ATOM 1038 C C . SER A 1 131 ? -19.382 -15.901 8.231 1.00 57.84 131 SER A C 1
ATOM 1040 O O . SER A 1 131 ? -20.373 -16.395 8.764 1.00 57.84 131 SER A O 1
ATOM 1042 N N . VAL A 1 132 ? -19.427 -14.742 7.564 1.00 62.28 132 VAL A N 1
ATOM 1043 C CA . VAL A 1 132 ? -20.669 -13.972 7.360 1.00 62.28 132 VAL A CA 1
ATOM 1044 C C . VAL A 1 132 ? -21.565 -14.620 6.300 1.00 62.28 132 VAL A C 1
ATOM 1046 O O . VAL A 1 132 ? -22.763 -14.387 6.297 1.00 62.28 132 VAL A O 1
ATOM 1049 N N . MET A 1 133 ? -21.011 -15.440 5.407 1.00 56.44 133 MET A N 1
ATOM 1050 C CA . MET A 1 133 ? -21.787 -16.139 4.375 1.00 56.44 133 MET A CA 1
ATOM 1051 C C . MET A 1 133 ? -22.376 -17.464 4.817 1.00 56.44 133 MET A C 1
ATOM 1053 O O . MET A 1 133 ? -23.358 -17.913 4.236 1.00 56.44 133 MET A O 1
ATOM 1057 N N . THR A 1 13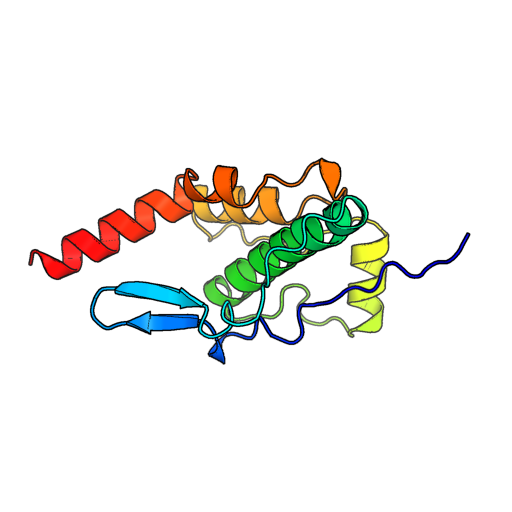4 ? -21.720 -18.136 5.761 1.00 62.31 134 THR A N 1
ATOM 1058 C CA . THR A 1 134 ? -22.184 -19.425 6.281 1.00 62.31 134 THR A CA 1
ATOM 1059 C C . THR A 1 134 ? -23.146 -19.269 7.458 1.00 62.31 134 THR A C 1
ATOM 1061 O O . THR A 1 134 ? -23.499 -20.276 8.064 1.00 62.31 134 THR A O 1
ATOM 1064 N N . SER A 1 135 ? -23.528 -18.034 7.802 1.00 51.66 135 SER A N 1
ATOM 1065 C CA . SER A 1 135 ? -24.574 -17.709 8.783 1.00 51.66 135 SER A CA 1
ATOM 1066 C C . SER A 1 135 ? -25.797 -17.165 8.059 1.00 51.66 135 SER A C 1
ATOM 1068 O O . SER A 1 135 ? -26.917 -17.581 8.419 1.00 51.66 135 SER A O 1
#

Sequence (135 aa):
MHNSVFFSFSRDVKCGNILVHRNGSVKLADFGLAKQVVNPKRTYGTAADIWSLGCTVLEMLTRQLPYPNLEWAQALFKIGRGEPPAIPKYLSKEARDFISQCLRPYPDDRPSASKLLDHPFVNRSVRSIMSVMTS

InterPro domains:
  IPR000719 Protein kinase domain [PF00069] (41-122)
  IPR000719 Protein kinase domain [PS50011] (1-122)
  IPR000719 Protein kinase domain [SM00220] (1-122)
  IPR001245 Serine-threonine/tyrosine-protein kinase, catalytic domain [PF07714] (11-39)
  IPR011009 Protein kinase-like domain superfamily [SSF56112] (11-126)
  IPR050538 Mitogen-activated protein kinase kinase kinase [PTHR48016] (11-128)

Organism: Oryza sativa subsp. japonica (NCBI:txid39947)

Radius of gyration: 15.85 Å; chains: 1; bounding box: 46×39×37 Å

Foldseek 3Di:
DDPPPPLCLPPQPDPVQFDQDPLRDTDRNPPPPPDPDPDVVCLSVQLSVLLSVLQSLQCVVVVAGLAHPDDPVVVVVCLVVLNGRDRDPPDDPQNSVSSCLSSGSDSVSRDGPVVSCPGPVNVVSVVVSVVVVVD

Secondary structure (DSSP, 8-state):
----------TT--GGGEEE-TT--EEETTGGG------GGGHHHHHHHHHHHHHHHHHHHHSS-SSTT--HHHHHHHHHTT-PPPPPTTS-HHHHHHHHHHT-SSGGGSPPHHHHHTSHHHHHHHHHHHHHH--

pLDDT: mean 71.97, std 23.81, range [24.41, 96.88]